Protein AF-A0A7S1FDW5-F1 (afdb_monomer_lite)

Secondary structure (DSSP, 8-state):
---TTTTHHHHHHH-B-TTSPBPSS-SSSHHHHHHHHHHS-HHHHHHHHHHTTSEEE-TTS-EEE-HHHHHHHHHHHHHHHHTTSGGG--B--GGG-SBTTBPTT-B--SHHHHHHHHHHH-GGGSHHHHTS-HHHHHHHHIIIIIS---HHHHHHT-S--HHHHHHHHHHHHHT-

Organism: Noctiluca scintillans (NCBI:txid2966)

pLDDT: mean 75.15, std 15.3, range [37.47, 97.44]

Structure (mmCIF, N/CA/C/O backbone):
data_AF-A0A7S1FDW5-F1
#
_entry.id   AF-A0A7S1FDW5-F1
#
loop_
_atom_site.group_PDB
_atom_site.id
_atom_site.type_symbol
_atom_site.label_atom_id
_atom_site.label_alt_id
_atom_site.label_comp_id
_atom_site.label_asym_id
_atom_site.label_entity_id
_atom_site.label_seq_id
_atom_site.pdbx_PDB_ins_code
_atom_site.Cartn_x
_atom_site.Cartn_y
_atom_site.Cartn_z
_atom_site.occupancy
_atom_site.B_iso_or_equiv
_atom_site.auth_seq_id
_atom_site.auth_comp_id
_atom_site.auth_asym_id
_atom_site.auth_atom_id
_atom_site.pdbx_PDB_model_num
ATOM 1 N N . MET A 1 1 ? -3.399 0.550 14.552 1.00 47.31 1 MET A N 1
ATOM 2 C CA . MET A 1 1 ? -3.935 1.620 13.680 1.00 47.31 1 MET A CA 1
ATOM 3 C C . MET A 1 1 ? -5.454 1.537 13.484 1.00 47.31 1 MET A C 1
ATOM 5 O O . MET A 1 1 ? -6.052 2.578 13.289 1.00 47.31 1 MET A O 1
ATOM 9 N N . LEU A 1 2 ? -6.101 0.363 13.584 1.00 53.22 2 LEU A N 1
ATOM 10 C CA . LEU A 1 2 ? -7.545 0.219 13.295 1.00 53.22 2 LEU A CA 1
ATOM 11 C C . LEU A 1 2 ? -8.476 0.236 14.529 1.00 53.22 2 LEU A C 1
ATOM 13 O O . LEU A 1 2 ? -9.647 -0.083 14.402 1.00 53.22 2 LEU A O 1
ATOM 17 N N . ARG A 1 3 ? -7.972 0.637 15.704 1.00 58.25 3 ARG A N 1
ATOM 18 C CA . ARG A 1 3 ? -8.767 0.919 16.919 1.00 58.25 3 ARG A CA 1
ATOM 19 C C . ARG A 1 3 ? -9.113 2.412 17.005 1.00 58.25 3 ARG A C 1
ATOM 21 O O . ARG A 1 3 ? -8.639 3.102 17.898 1.00 58.25 3 ARG A O 1
ATOM 28 N N . LEU A 1 4 ? -9.792 2.972 16.006 1.00 54.16 4 LEU A N 1
ATOM 29 C CA . LEU A 1 4 ? -9.983 4.434 15.914 1.00 54.16 4 LEU A CA 1
ATOM 30 C C . LEU A 1 4 ? -11.028 4.996 16.898 1.00 54.16 4 LEU A C 1
ATOM 32 O O . LEU A 1 4 ? -11.086 6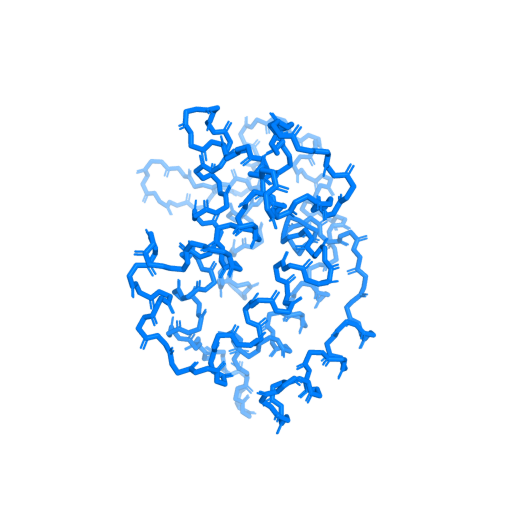.208 17.094 1.00 54.16 4 LEU A O 1
ATOM 36 N N . ASP A 1 5 ? -11.806 4.113 17.511 1.00 54.53 5 ASP A N 1
ATOM 37 C CA . ASP A 1 5 ? -12.938 4.334 18.410 1.00 54.53 5 ASP A CA 1
ATOM 38 C C . ASP A 1 5 ? -12.580 4.313 19.909 1.00 54.53 5 ASP A C 1
ATOM 40 O O . ASP A 1 5 ? -13.296 4.909 20.708 1.00 54.53 5 ASP A O 1
ATOM 44 N N . LEU A 1 6 ? -11.463 3.682 20.293 1.00 56.59 6 LEU A N 1
ATOM 45 C CA . LEU A 1 6 ? -10.990 3.614 21.686 1.00 56.59 6 LEU A CA 1
ATOM 46 C C . LEU A 1 6 ? -9.901 4.660 21.970 1.00 56.59 6 LEU A C 1
ATOM 48 O O . LEU A 1 6 ? -10.137 5.708 22.562 1.00 56.59 6 LEU A O 1
ATOM 52 N N . ASP A 1 7 ? -8.684 4.355 21.534 1.00 64.25 7 ASP A N 1
ATOM 53 C CA . ASP A 1 7 ? -7.446 5.052 21.868 1.00 64.25 7 ASP A CA 1
ATOM 54 C C . ASP A 1 7 ? -6.516 5.186 20.655 1.00 64.25 7 ASP A C 1
ATOM 56 O O . ASP A 1 7 ? -5.423 5.730 20.765 1.00 64.25 7 ASP A O 1
ATOM 60 N N . GLY A 1 8 ? -6.921 4.718 19.471 1.00 71.25 8 GLY A N 1
ATOM 61 C CA . GLY A 1 8 ? -6.033 4.594 18.317 1.00 71.25 8 GLY A CA 1
ATOM 62 C C . GLY A 1 8 ? -5.486 5.917 17.803 1.00 71.25 8 GLY A C 1
ATOM 63 O O . GLY A 1 8 ? -4.356 5.931 17.323 1.00 71.25 8 GLY A O 1
ATOM 64 N N . LYS A 1 9 ? -6.233 7.022 17.936 1.00 78.50 9 LYS A N 1
ATOM 65 C CA . LYS A 1 9 ? -5.742 8.376 17.610 1.00 78.50 9 LYS A CA 1
ATOM 66 C C . LYS A 1 9 ? -4.594 8.763 18.547 1.00 78.50 9 LYS A C 1
ATOM 68 O O . LYS A 1 9 ? -3.528 9.175 18.091 1.00 78.50 9 LYS A O 1
ATOM 73 N N . THR A 1 10 ? -4.792 8.528 19.841 1.00 81.38 10 THR A N 1
ATOM 74 C CA . THR A 1 10 ? -3.839 8.790 20.922 1.00 81.38 10 THR A CA 1
ATOM 75 C C . THR A 1 10 ? -2.616 7.881 20.825 1.00 81.38 10 THR A C 1
ATOM 77 O O . THR A 1 10 ? -1.494 8.367 20.819 1.00 81.38 10 THR A O 1
ATOM 80 N N . VAL A 1 11 ? -2.803 6.574 20.633 1.00 81.44 11 VAL A N 1
ATOM 81 C CA . VAL A 1 11 ? -1.726 5.599 20.401 1.00 81.44 11 VAL A CA 1
ATOM 82 C C . VAL A 1 11 ? -0.913 5.971 19.170 1.00 81.44 11 VAL A C 1
ATOM 84 O O . VAL A 1 11 ? 0.312 5.908 19.194 1.00 81.44 11 VAL A O 1
ATOM 87 N N . PHE A 1 12 ? -1.573 6.369 18.083 1.00 78.19 12 PHE A N 1
ATOM 88 C CA . PHE A 1 12 ? -0.884 6.732 16.851 1.00 78.19 12 PHE A CA 1
ATOM 89 C C . PHE A 1 12 ? -0.099 8.040 16.993 1.00 78.19 12 PHE A C 1
ATOM 91 O O . PHE A 1 12 ? 1.007 8.153 16.468 1.00 78.19 12 PHE A O 1
ATOM 98 N N . ALA A 1 13 ? -0.640 9.018 17.720 1.00 82.81 13 ALA A N 1
ATOM 99 C CA . ALA A 1 13 ? 0.028 10.295 17.924 1.00 82.81 13 ALA A CA 1
ATOM 100 C C . ALA A 1 13 ? 1.124 10.236 18.999 1.00 82.81 13 ALA A C 1
ATOM 102 O O . ALA A 1 13 ? 2.192 10.816 18.809 1.00 82.81 13 ALA A O 1
ATOM 103 N N . PHE A 1 14 ? 0.874 9.571 20.128 1.00 84.81 14 PHE A N 1
ATOM 104 C CA . PHE A 1 14 ? 1.682 9.663 21.350 1.00 84.81 14 PHE A CA 1
ATOM 105 C C . PHE A 1 14 ? 2.449 8.378 21.667 1.00 84.81 14 PHE A C 1
ATOM 107 O O . PHE A 1 14 ? 3.512 8.458 22.281 1.00 84.81 14 PHE A O 1
ATOM 114 N N . GLY A 1 15 ? 1.993 7.232 21.159 1.00 82.81 15 GLY A N 1
ATOM 115 C CA . GLY A 1 15 ? 2.608 5.923 21.366 1.00 82.81 15 GLY A CA 1
ATOM 116 C C . GLY A 1 15 ? 2.046 5.168 22.571 1.00 82.81 15 GLY A C 1
ATOM 117 O O . GLY A 1 15 ? 1.023 5.538 23.152 1.00 82.81 15 GLY A O 1
ATOM 118 N N . VAL A 1 16 ? 2.743 4.095 22.937 1.00 84.31 16 VAL A N 1
ATOM 119 C CA . VAL A 1 16 ? 2.491 3.288 24.137 1.00 84.31 16 VAL A CA 1
ATOM 120 C C . VAL A 1 16 ? 3.780 3.150 24.940 1.00 84.31 16 VAL A C 1
ATOM 122 O O . VAL A 1 16 ? 4.867 3.250 24.369 1.00 84.31 16 VAL A O 1
ATOM 125 N N . ASN A 1 17 ? 3.662 2.926 26.245 1.00 84.88 17 ASN A N 1
ATOM 126 C CA . ASN A 1 17 ? 4.794 2.613 27.112 1.00 84.88 17 ASN A CA 1
ATOM 127 C C . ASN A 1 17 ? 5.224 1.137 26.977 1.00 84.88 17 ASN A C 1
ATOM 129 O O . ASN A 1 17 ? 4.613 0.354 26.244 1.00 84.88 17 ASN A O 1
ATOM 133 N N . ASP A 1 18 ? 6.247 0.744 27.736 1.00 86.00 18 ASP A N 1
ATOM 134 C CA . ASP A 1 18 ? 6.816 -0.612 27.713 1.00 86.00 18 ASP A CA 1
ATOM 135 C C . ASP A 1 18 ? 5.829 -1.705 28.159 1.00 86.00 18 ASP A C 1
ATOM 137 O O . ASP A 1 18 ? 6.022 -2.883 27.862 1.00 86.00 18 ASP A O 1
ATOM 141 N N . THR A 1 19 ? 4.748 -1.330 28.851 1.00 85.38 19 THR A N 1
ATOM 142 C CA . THR A 1 19 ? 3.675 -2.243 29.271 1.00 85.38 19 THR A CA 1
ATOM 143 C C . THR A 1 19 ? 2.494 -2.260 28.294 1.00 85.38 19 THR A C 1
ATOM 145 O O . THR A 1 19 ? 1.498 -2.939 28.541 1.00 85.38 19 THR A O 1
ATOM 148 N N . GLY A 1 20 ? 2.596 -1.543 27.168 1.00 76.88 20 GLY A N 1
ATOM 149 C CA . GLY A 1 20 ? 1.562 -1.450 26.137 1.00 76.88 20 GLY A CA 1
ATOM 150 C C . GLY A 1 20 ? 0.408 -0.502 26.477 1.00 76.88 20 GLY A C 1
ATOM 151 O O . GLY A 1 20 ? -0.590 -0.486 25.758 1.00 76.88 20 GLY A O 1
ATOM 152 N N . GLN A 1 21 ? 0.521 0.286 27.549 1.00 82.00 21 GLN A N 1
ATOM 153 C CA . GLN A 1 21 ? -0.467 1.300 27.916 1.00 82.00 21 GLN A CA 1
ATOM 154 C C . GLN A 1 21 ? -0.252 2.583 27.119 1.00 82.00 21 GLN A C 1
ATOM 156 O O . GLN A 1 21 ? 0.875 2.986 26.831 1.00 82.00 21 GLN A O 1
ATOM 161 N N . VAL A 1 22 ? -1.351 3.247 26.781 1.00 83.19 22 VAL A N 1
ATOM 162 C CA . VAL A 1 22 ? -1.339 4.447 25.944 1.00 83.19 22 VAL A CA 1
ATOM 163 C C . VAL A 1 22 ? -0.770 5.634 26.701 1.00 83.19 22 VAL A C 1
ATOM 165 O O . VAL A 1 22 ? -1.156 5.906 27.836 1.00 83.19 22 VAL A O 1
ATOM 168 N N . PHE A 1 23 ? 0.110 6.387 26.046 1.00 83.75 23 PHE A N 1
ATOM 169 C CA . PHE A 1 23 ? 0.502 7.690 26.559 1.00 83.75 23 PHE A CA 1
ATOM 170 C C . PHE A 1 23 ? -0.622 8.699 26.330 1.00 83.75 23 PHE A C 1
ATOM 172 O O . PHE A 1 23 ? -1.039 8.906 25.196 1.00 83.75 23 PHE A O 1
ATOM 179 N N . HIS A 1 24 ? -1.084 9.366 27.386 1.00 88.38 24 HIS A N 1
ATOM 180 C CA . HIS A 1 24 ? -2.061 10.455 27.260 1.00 88.38 24 HIS A CA 1
ATOM 181 C C . HIS A 1 24 ? -1.430 11.773 26.790 1.00 88.38 24 HIS A C 1
ATOM 183 O O . HIS A 1 24 ? -2.141 12.651 26.307 1.00 88.38 24 HIS A O 1
ATOM 189 N N . GLU A 1 25 ? -0.101 11.879 26.873 1.00 89.38 25 GLU A N 1
ATOM 190 C CA . GLU A 1 25 ? 0.678 13.019 26.398 1.00 89.38 25 GLU A CA 1
ATOM 191 C C . GLU A 1 25 ? 1.937 12.560 25.637 1.00 89.38 25 GLU A C 1
ATOM 193 O O . GLU A 1 25 ? 2.522 11.519 25.961 1.00 89.38 25 GLU A O 1
ATOM 198 N N . PRO A 1 26 ? 2.393 13.317 24.623 1.00 87.94 26 PRO A N 1
ATOM 199 C CA . PRO A 1 26 ? 3.541 12.920 23.819 1.00 87.94 26 PRO A CA 1
ATOM 200 C C . PRO A 1 26 ? 4.844 12.964 24.619 1.00 87.94 26 PRO A C 1
ATOM 202 O O . PRO A 1 26 ? 5.236 14.025 25.063 1.00 87.94 26 PRO A O 1
ATOM 205 N N . GLN A 1 27 ? 5.599 11.868 24.694 1.00 88.44 27 GLN A N 1
ATOM 206 C CA . GLN A 1 27 ? 6.881 11.856 25.428 1.00 88.44 27 GLN A CA 1
ATOM 207 C C . GLN A 1 27 ? 7.978 12.726 24.779 1.00 88.44 27 GLN A C 1
ATOM 209 O O . GLN A 1 27 ? 8.859 13.257 25.448 1.00 88.44 27 GLN A O 1
ATOM 214 N N . GLU A 1 28 ? 7.904 12.920 23.461 1.00 83.56 28 GLU A N 1
ATOM 215 C CA . GLU A 1 28 ? 8.883 13.666 22.666 1.00 83.56 28 GLU A CA 1
ATOM 216 C C . GLU A 1 28 ? 8.180 14.512 21.608 1.00 83.56 28 GLU A C 1
ATOM 218 O O . GLU A 1 28 ? 7.079 14.182 21.172 1.00 83.56 28 GLU A O 1
ATOM 223 N N . HIS A 1 29 ? 8.824 15.585 21.138 1.00 85.19 29 HIS A N 1
ATOM 224 C CA . HIS A 1 29 ? 8.270 16.465 20.099 1.00 85.19 29 HIS A CA 1
ATOM 225 C C . HIS A 1 29 ? 6.843 16.967 20.407 1.00 85.19 29 HIS A C 1
ATOM 227 O O . HIS A 1 29 ? 6.016 17.080 19.497 1.00 85.19 29 HIS A O 1
ATOM 233 N N . HIS A 1 30 ? 6.575 17.296 21.677 1.00 88.75 30 HIS A N 1
ATOM 234 C CA . HIS A 1 30 ? 5.257 17.650 22.220 1.00 88.75 30 HIS A CA 1
ATOM 235 C C . HIS A 1 30 ? 4.416 18.527 21.283 1.00 88.75 30 HIS A C 1
ATOM 237 O O . HIS A 1 30 ? 3.324 18.140 20.872 1.00 88.75 30 HIS A O 1
ATOM 243 N N . LYS A 1 31 ? 4.956 19.681 20.863 1.00 88.88 31 LYS A N 1
ATOM 244 C CA . LYS A 1 31 ? 4.248 20.634 19.992 1.00 88.88 31 LYS A CA 1
ATOM 245 C C . LYS A 1 31 ? 3.831 20.014 18.655 1.00 88.88 31 LYS A C 1
ATOM 247 O O . LYS A 1 31 ? 2.712 20.238 18.207 1.00 88.88 31 LYS A O 1
ATOM 252 N N . LYS A 1 32 ? 4.706 19.225 18.021 1.00 85.44 32 LYS A N 1
ATOM 253 C CA . LYS A 1 32 ? 4.431 18.595 16.720 1.00 85.44 32 LYS A CA 1
ATOM 254 C C . LYS A 1 32 ? 3.383 17.492 16.852 1.00 85.44 32 LYS A C 1
ATOM 256 O O . LYS A 1 32 ? 2.450 17.461 16.057 1.00 85.44 32 LYS A O 1
ATOM 261 N N . LYS A 1 33 ? 3.527 16.611 17.847 1.00 86.94 33 LYS A N 1
ATOM 262 C CA . LYS A 1 33 ? 2.602 15.489 18.067 1.00 86.94 33 LYS A CA 1
ATOM 263 C C . LYS A 1 33 ? 1.220 15.959 18.516 1.00 86.94 33 LYS A C 1
ATOM 265 O O . LYS A 1 33 ? 0.238 15.468 17.977 1.00 86.94 33 LYS A O 1
ATOM 270 N N . ASN A 1 34 ? 1.133 16.961 19.393 1.00 88.06 34 ASN A N 1
ATOM 271 C CA . ASN A 1 34 ? -0.150 17.570 19.764 1.00 88.06 34 ASN A CA 1
ATOM 272 C C . ASN A 1 34 ? -0.804 18.275 18.575 1.00 88.06 34 ASN A C 1
ATOM 274 O O . ASN A 1 34 ? -1.989 18.084 18.329 1.00 88.06 34 ASN A O 1
ATOM 278 N N . ASN A 1 35 ? -0.033 19.033 17.788 1.00 85.75 35 ASN A N 1
ATOM 279 C CA . ASN A 1 35 ? -0.557 19.667 16.580 1.00 85.75 35 ASN A CA 1
ATOM 280 C C . ASN A 1 35 ? -1.102 18.634 15.586 1.00 85.75 35 ASN A C 1
ATOM 282 O O . ASN A 1 35 ? -2.172 18.837 15.026 1.00 85.75 35 ASN A O 1
ATOM 286 N N . PHE A 1 36 ? -0.386 17.525 15.387 1.00 82.75 36 PHE A N 1
ATOM 287 C CA . PHE A 1 36 ? -0.854 16.425 14.551 1.00 82.75 36 PHE A CA 1
ATOM 288 C C . PHE A 1 36 ? -2.121 15.779 15.128 1.00 82.75 36 PHE A C 1
ATOM 290 O O . PHE A 1 36 ? -3.113 15.668 14.422 1.00 82.75 36 PHE A O 1
ATOM 297 N N . HIS A 1 37 ? -2.127 15.423 16.415 1.00 85.88 37 HIS A N 1
ATOM 298 C CA . HIS A 1 37 ? -3.284 14.815 17.072 1.00 85.88 37 HIS A CA 1
ATOM 299 C C . HIS A 1 37 ? -4.550 15.672 16.951 1.00 85.88 37 HIS A C 1
ATOM 301 O O . HIS A 1 37 ? -5.618 15.149 16.647 1.00 85.88 37 HIS A O 1
ATOM 307 N N . THR A 1 38 ? -4.434 16.982 17.164 1.00 86.75 38 THR A N 1
ATOM 308 C CA . THR A 1 38 ? -5.586 17.890 17.188 1.00 86.75 38 THR A CA 1
ATOM 309 C C . THR A 1 38 ? -6.057 18.296 15.794 1.00 86.75 38 THR A C 1
ATOM 311 O O . THR A 1 38 ? -7.259 18.396 15.573 1.00 86.75 38 THR A O 1
ATOM 314 N N . ASN A 1 39 ? -5.137 18.534 14.855 1.00 84.06 39 ASN A N 1
ATOM 315 C CA . ASN A 1 39 ? -5.481 19.112 13.550 1.00 84.06 39 ASN A CA 1
ATOM 316 C C . ASN A 1 39 ? -5.606 18.081 12.422 1.00 84.06 39 ASN A C 1
ATOM 318 O O . ASN A 1 39 ? -5.986 18.442 11.309 1.00 84.06 39 ASN A O 1
ATOM 322 N N . MET A 1 40 ? -5.288 16.809 12.675 1.00 80.50 40 MET A N 1
ATOM 323 C CA . MET A 1 40 ? -5.517 15.738 11.709 1.00 80.50 40 MET A CA 1
ATOM 324 C C . MET A 1 40 ? -7.019 15.532 11.484 1.00 80.50 40 MET A C 1
ATOM 326 O O . MET A 1 40 ? -7.813 15.461 12.422 1.00 80.50 40 MET A O 1
ATOM 330 N N . THR A 1 41 ? -7.414 15.374 10.224 1.00 81.25 41 THR A N 1
ATOM 331 C CA . THR A 1 41 ? -8.795 15.095 9.815 1.00 81.25 41 THR A CA 1
ATOM 332 C C . THR A 1 41 ? -9.128 13.616 10.011 1.00 81.25 41 THR A C 1
ATOM 334 O O . THR A 1 41 ? -9.300 12.848 9.066 1.00 81.25 41 THR A O 1
ATOM 337 N N . TRP A 1 42 ? -9.206 13.185 11.268 1.00 80.25 42 TRP A N 1
ATOM 338 C CA . TRP A 1 42 ? -9.410 11.777 11.620 1.00 80.25 42 TRP A CA 1
ATOM 339 C C . T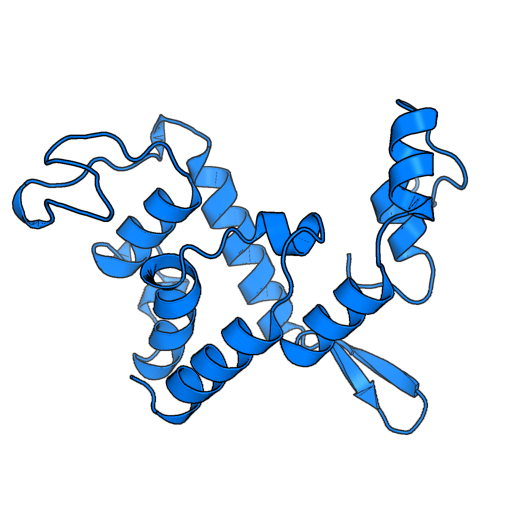RP A 1 42 ? -10.650 11.149 10.985 1.00 80.25 42 TRP A C 1
ATOM 341 O O . TRP A 1 42 ? -10.598 9.990 10.587 1.00 80.25 42 TRP A O 1
ATOM 351 N N . ASP A 1 43 ? -11.738 11.902 10.852 1.00 81.50 43 ASP A N 1
ATOM 352 C CA . ASP A 1 43 ? -12.984 11.393 10.271 1.00 81.50 43 ASP A CA 1
ATOM 353 C C . ASP A 1 43 ? -12.821 11.075 8.782 1.00 81.50 43 ASP A C 1
ATOM 355 O O . ASP A 1 43 ? -13.384 10.107 8.277 1.00 81.50 43 ASP A O 1
ATOM 359 N N . VAL A 1 44 ? -11.970 11.837 8.090 1.00 76.00 44 VAL A N 1
ATOM 360 C CA . VAL A 1 44 ? -11.598 11.575 6.698 1.00 76.00 44 VAL A CA 1
ATOM 361 C C . VAL A 1 44 ? -10.791 10.278 6.607 1.00 76.00 44 VAL A C 1
ATOM 363 O O . VAL A 1 44 ? -11.061 9.448 5.745 1.00 76.00 44 VAL A O 1
ATOM 366 N N . LEU A 1 45 ? -9.851 10.052 7.529 1.00 71.56 45 LEU A N 1
ATOM 367 C CA . LEU A 1 45 ? -9.105 8.794 7.601 1.00 71.56 45 LEU A CA 1
ATOM 368 C C . LEU A 1 45 ? -10.030 7.592 7.875 1.00 71.56 45 LEU A C 1
ATOM 370 O O . LEU A 1 45 ? -9.878 6.550 7.237 1.00 71.56 45 LEU A O 1
ATOM 374 N N . VAL A 1 46 ? -10.993 7.731 8.795 1.00 76.50 46 VAL A N 1
ATOM 375 C CA . VAL A 1 46 ? -12.003 6.697 9.092 1.00 76.50 46 VAL A CA 1
ATOM 376 C C . VAL A 1 46 ? -12.839 6.388 7.848 1.00 76.50 46 VAL A C 1
ATOM 378 O O . VAL A 1 46 ? -12.937 5.222 7.463 1.00 76.50 46 VAL A O 1
ATOM 381 N N . ASP A 1 47 ? -13.368 7.417 7.180 1.00 75.25 47 ASP A N 1
ATOM 382 C CA . ASP A 1 47 ? -14.131 7.279 5.932 1.00 75.25 47 ASP A CA 1
ATOM 383 C C . ASP A 1 47 ? -13.314 6.537 4.865 1.00 75.25 47 ASP A C 1
ATOM 385 O O . ASP A 1 47 ? -13.833 5.660 4.176 1.00 75.25 47 ASP A O 1
ATOM 389 N N . TRP A 1 48 ? -12.011 6.802 4.755 1.00 72.31 48 TRP A N 1
ATOM 390 C CA . TRP A 1 48 ? -11.158 6.109 3.787 1.00 72.31 48 TRP A CA 1
ATOM 391 C C . TRP A 1 48 ? -10.992 4.627 4.095 1.00 72.31 48 TRP A C 1
ATOM 393 O O . TRP A 1 48 ? -11.081 3.801 3.187 1.00 72.31 48 TRP A O 1
ATOM 403 N N . ILE A 1 49 ? -10.773 4.283 5.362 1.00 72.56 49 ILE A N 1
ATOM 404 C CA . ILE A 1 49 ? -10.645 2.893 5.811 1.00 72.56 49 ILE A CA 1
ATOM 405 C C . ILE A 1 49 ? -11.959 2.136 5.577 1.00 72.56 49 ILE A C 1
ATOM 407 O O . ILE A 1 49 ? -11.932 0.992 5.116 1.00 72.56 49 ILE A O 1
ATOM 411 N N . GLN A 1 50 ? -13.101 2.784 5.821 1.00 76.69 50 GLN A N 1
ATOM 412 C CA . GLN A 1 50 ? -14.423 2.216 5.557 1.00 76.69 50 GLN A CA 1
ATOM 413 C C . GLN A 1 50 ? -14.681 2.026 4.059 1.00 76.69 50 GLN A C 1
ATOM 415 O O . GLN A 1 50 ? -15.086 0.949 3.626 1.00 76.69 50 GLN A O 1
ATOM 420 N N . ARG A 1 51 ? -14.382 3.029 3.227 1.00 70.44 51 ARG A N 1
ATOM 421 C CA . ARG A 1 51 ? -14.542 2.929 1.765 1.00 70.44 51 ARG A CA 1
ATOM 422 C C . ARG A 1 51 ? -13.613 1.907 1.123 1.00 70.44 51 ARG A C 1
ATOM 424 O O . ARG A 1 51 ? -13.971 1.323 0.102 1.00 70.44 51 ARG A O 1
ATOM 431 N N . ALA A 1 52 ? -12.431 1.703 1.698 1.00 66.31 52 ALA A N 1
ATOM 432 C CA . ALA A 1 52 ? -11.506 0.650 1.297 1.00 66.31 52 ALA A CA 1
ATOM 433 C C . ALA A 1 52 ? -11.962 -0.752 1.751 1.00 66.31 52 ALA A C 1
ATOM 435 O O . ALA A 1 52 ? -11.281 -1.735 1.455 1.00 66.31 52 ALA A O 1
ATOM 436 N N . ASP A 1 53 ? -13.106 -0.849 2.440 1.00 76.12 53 ASP A N 1
ATOM 437 C CA . ASP A 1 53 ? -13.666 -2.084 2.985 1.00 76.12 53 ASP A CA 1
ATOM 438 C C . ASP A 1 53 ? -12.686 -2.786 3.938 1.00 76.12 53 ASP A C 1
ATOM 440 O O . ASP A 1 53 ? -12.589 -4.008 3.967 1.00 76.12 53 ASP A O 1
ATOM 444 N N . LEU A 1 54 ? -11.892 -2.011 4.684 1.00 70.75 54 LEU A N 1
ATOM 445 C CA . LEU A 1 54 ? -10.965 -2.538 5.692 1.00 70.75 54 LEU A CA 1
ATOM 446 C C . LEU A 1 54 ? -11.646 -2.679 7.055 1.00 70.75 54 LEU A C 1
ATOM 448 O O . LEU A 1 54 ? -11.298 -3.559 7.842 1.00 70.75 54 LEU A O 1
ATOM 452 N N . VAL A 1 55 ? -12.624 -1.813 7.318 1.00 79.31 55 VAL A N 1
ATOM 453 C CA . VAL A 1 55 ? -13.507 -1.842 8.484 1.00 79.31 55 VAL A CA 1
ATOM 454 C C . VAL A 1 55 ? -14.926 -1.588 7.991 1.00 79.31 55 VAL A C 1
ATOM 456 O O . VAL A 1 55 ? -15.145 -0.693 7.179 1.00 79.31 55 VAL A O 1
ATOM 459 N N . ARG A 1 56 ? -15.889 -2.365 8.479 1.00 83.00 56 ARG A N 1
ATOM 460 C CA . ARG A 1 56 ? -17.321 -2.124 8.281 1.00 83.00 56 ARG A CA 1
ATOM 461 C C . ARG A 1 56 ? -17.930 -1.671 9.587 1.00 83.00 56 ARG A C 1
ATOM 463 O O . ARG A 1 56 ? -17.470 -2.088 10.639 1.00 83.00 56 ARG A O 1
ATOM 470 N N . THR A 1 57 ? -18.960 -0.850 9.509 1.00 82.88 57 THR A N 1
ATOM 471 C CA . THR A 1 57 ? -19.767 -0.503 10.673 1.00 82.88 57 THR A CA 1
ATOM 472 C C . THR A 1 57 ? -21.133 -1.135 10.473 1.00 82.88 57 THR A C 1
ATOM 474 O O . THR A 1 57 ? -21.788 -0.866 9.465 1.00 82.88 57 THR A O 1
ATOM 477 N N . ASP A 1 58 ? -21.509 -2.021 11.388 1.00 82.06 58 ASP A N 1
ATOM 478 C CA . ASP A 1 58 ? -22.805 -2.688 11.385 1.00 82.06 58 ASP A CA 1
ATOM 479 C C . ASP A 1 58 ? -23.914 -1.722 11.837 1.00 82.06 58 ASP A C 1
ATOM 481 O O . ASP A 1 58 ? -23.664 -0.599 12.282 1.00 82.06 58 ASP A O 1
ATOM 485 N N . ALA A 1 59 ? -25.173 -2.138 11.674 1.00 82.69 59 ALA A N 1
ATOM 486 C CA . ALA A 1 59 ? -26.342 -1.295 11.947 1.00 82.69 59 ALA A CA 1
ATOM 487 C C . ALA A 1 59 ? -26.473 -0.877 13.425 1.00 82.69 59 ALA A C 1
ATOM 489 O O . ALA A 1 59 ? -27.135 0.112 13.730 1.00 82.69 59 ALA A O 1
ATOM 490 N N . ASP A 1 60 ? -25.843 -1.623 14.329 1.00 86.31 60 ASP A N 1
ATOM 491 C CA . ASP A 1 60 ? -25.752 -1.354 15.764 1.00 86.31 60 ASP A CA 1
ATOM 492 C C . ASP A 1 60 ? -24.591 -0.405 16.132 1.00 86.31 60 ASP A C 1
ATOM 494 O O . ASP A 1 60 ? -24.417 -0.068 17.301 1.00 86.31 60 ASP A O 1
ATOM 498 N N . GLY A 1 61 ? -23.806 0.045 15.146 1.00 79.38 61 GLY A N 1
ATOM 499 C CA . GLY A 1 61 ? -22.627 0.887 15.345 1.00 79.38 61 GLY A CA 1
ATOM 500 C C . GLY A 1 61 ? -21.344 0.104 15.635 1.00 79.38 61 GLY A C 1
ATOM 501 O O . GLY A 1 61 ? -20.288 0.720 15.799 1.00 79.38 61 GLY A O 1
ATOM 502 N N . THR A 1 62 ? -21.394 -1.230 15.664 1.00 80.69 62 THR A N 1
ATOM 503 C CA . THR A 1 62 ? -20.216 -2.064 15.913 1.00 80.69 62 THR A CA 1
ATOM 504 C C . THR A 1 62 ? -19.282 -2.042 14.706 1.00 80.69 62 THR A C 1
ATOM 506 O O . THR A 1 62 ? -19.702 -2.242 13.568 1.00 80.69 62 THR A O 1
ATOM 509 N N . SER A 1 63 ? -17.987 -1.810 14.938 1.00 80.56 63 SER A N 1
ATOM 510 C CA . SER A 1 63 ? -16.982 -1.850 13.871 1.00 80.56 63 SER A CA 1
ATOM 511 C C . SER A 1 63 ? -16.384 -3.251 13.711 1.00 80.56 63 SER A C 1
ATOM 513 O O . SER A 1 63 ? -15.755 -3.781 14.625 1.00 80.56 63 SER A O 1
ATOM 515 N N . VAL A 1 64 ? -16.531 -3.837 12.522 1.00 82.69 64 VAL A N 1
ATOM 516 C CA . VAL A 1 64 ? -16.016 -5.160 12.150 1.00 82.69 64 VAL A CA 1
ATOM 517 C C . VAL A 1 64 ? -14.819 -5.022 11.216 1.00 82.69 64 VAL A C 1
ATOM 519 O O . VAL A 1 64 ? -14.910 -4.479 10.112 1.00 82.69 64 VAL A O 1
ATOM 522 N N . LEU A 1 65 ? -13.680 -5.561 11.646 1.00 79.31 65 LEU A N 1
ATOM 523 C CA . LEU A 1 65 ? -12.441 -5.576 10.876 1.00 79.31 65 LEU A CA 1
ATOM 524 C C . LEU A 1 65 ? -12.494 -6.621 9.754 1.00 79.31 65 LEU A C 1
ATOM 526 O O . LEU A 1 65 ? -12.727 -7.802 10.006 1.00 79.31 65 LEU A O 1
ATOM 530 N N . GLN A 1 66 ? -12.160 -6.223 8.529 1.00 74.38 66 GLN A N 1
ATOM 531 C CA . GLN A 1 66 ? -11.951 -7.159 7.424 1.00 74.38 66 GLN A CA 1
ATOM 532 C C . GLN A 1 66 ? -10.507 -7.679 7.459 1.00 74.38 66 GLN A C 1
ATOM 534 O O . GLN A 1 66 ? -9.629 -7.192 6.743 1.00 74.38 66 GLN A O 1
ATOM 539 N N . GLN A 1 67 ? -10.254 -8.652 8.341 1.00 70.69 67 GLN A N 1
ATOM 540 C CA . GLN A 1 67 ? -8.909 -9.112 8.712 1.00 70.69 67 GLN A CA 1
ATOM 541 C C . GLN A 1 67 ? -8.015 -9.445 7.508 1.00 70.69 67 GLN A C 1
ATOM 543 O O . GLN A 1 67 ? -6.884 -8.970 7.445 1.00 70.69 67 GLN A O 1
ATOM 548 N N . GLU A 1 68 ? -8.512 -10.199 6.527 1.00 66.81 68 GLU A N 1
ATOM 549 C CA . GLU A 1 68 ? -7.725 -10.590 5.348 1.00 66.81 68 GLU A CA 1
ATOM 550 C C . GLU A 1 68 ? -7.276 -9.384 4.511 1.00 66.81 68 GLU A C 1
ATOM 552 O O . GLU A 1 68 ? -6.118 -9.296 4.097 1.00 66.81 68 GLU A O 1
ATOM 557 N N . ARG A 1 69 ? -8.170 -8.409 4.309 1.00 67.12 69 ARG A N 1
ATOM 558 C CA . ARG A 1 69 ? -7.881 -7.188 3.541 1.00 67.12 69 ARG A CA 1
ATOM 559 C C . ARG A 1 69 ? -6.870 -6.305 4.262 1.00 67.12 69 ARG A C 1
ATOM 561 O O . ARG A 1 69 ? -5.969 -5.748 3.639 1.00 67.12 69 ARG A O 1
ATOM 568 N N . VAL A 1 70 ? -6.995 -6.214 5.583 1.00 66.12 70 VAL A N 1
ATOM 569 C CA . VAL A 1 70 ? -6.063 -5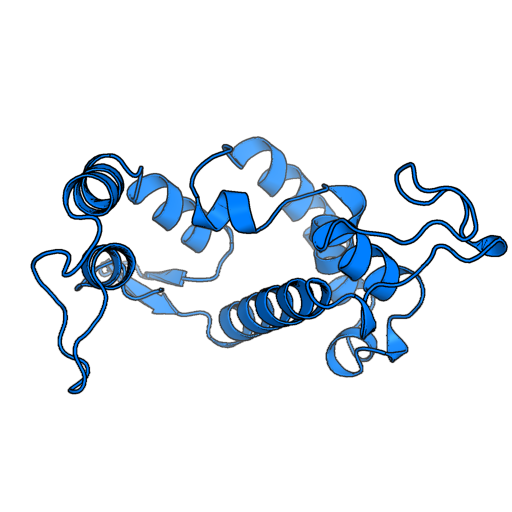.479 6.441 1.00 66.12 70 VAL A CA 1
ATOM 570 C C . VAL A 1 70 ? -4.678 -6.114 6.409 1.00 66.12 70 VAL A C 1
ATOM 572 O O . VAL A 1 70 ? -3.691 -5.408 6.219 1.00 66.12 70 VAL A O 1
ATOM 575 N N . VAL A 1 71 ? -4.592 -7.439 6.536 1.00 67.31 71 VAL A N 1
ATOM 576 C CA . VAL A 1 71 ? -3.322 -8.168 6.432 1.00 67.31 71 VAL A CA 1
ATOM 577 C C . VAL A 1 71 ? -2.684 -7.939 5.062 1.00 67.31 71 VAL A C 1
ATOM 579 O O . VAL A 1 71 ? -1.501 -7.608 4.994 1.00 67.31 71 VAL A O 1
ATOM 582 N N . ALA A 1 72 ? -3.459 -8.015 3.978 1.00 68.25 72 ALA A N 1
ATOM 583 C CA . ALA A 1 72 ? -2.961 -7.733 2.633 1.00 68.25 72 ALA A CA 1
ATOM 584 C C . ALA A 1 72 ? -2.405 -6.301 2.502 1.00 68.25 72 ALA A C 1
ATOM 586 O O . ALA A 1 72 ? -1.304 -6.111 1.982 1.00 68.25 72 ALA A O 1
ATOM 587 N N . MET A 1 73 ? -3.112 -5.294 3.028 1.00 70.00 73 MET A N 1
ATOM 588 C CA . MET A 1 73 ? -2.639 -3.905 3.042 1.00 70.00 73 MET A CA 1
ATOM 589 C C . MET A 1 73 ? -1.336 -3.754 3.843 1.00 70.00 73 MET A C 1
ATOM 591 O O . MET A 1 73 ? -0.402 -3.098 3.382 1.00 70.00 73 MET A O 1
ATOM 595 N N . LEU A 1 74 ? -1.246 -4.378 5.021 1.00 66.00 74 LEU A N 1
ATOM 596 C CA . LEU A 1 74 ? -0.051 -4.332 5.868 1.00 66.00 74 LEU A CA 1
ATOM 597 C C . LEU A 1 74 ? 1.159 -4.979 5.185 1.00 66.00 74 LEU A C 1
ATOM 599 O O . LEU A 1 74 ? 2.256 -4.426 5.247 1.00 66.00 74 LEU A O 1
ATOM 603 N N . ILE A 1 75 ? 0.961 -6.099 4.486 1.00 69.19 75 ILE A N 1
ATOM 604 C CA . ILE A 1 75 ? 2.013 -6.758 3.703 1.00 69.19 75 ILE A CA 1
ATOM 605 C C . ILE A 1 75 ? 2.504 -5.841 2.578 1.00 69.19 75 ILE A C 1
ATOM 607 O O . ILE A 1 75 ? 3.712 -5.704 2.394 1.00 69.19 75 ILE A O 1
ATOM 611 N N . LEU A 1 76 ? 1.603 -5.160 1.860 1.00 69.69 76 LEU A N 1
ATOM 612 C CA . LEU A 1 76 ? 1.992 -4.206 0.813 1.00 69.69 76 LEU A CA 1
ATOM 613 C C . LEU A 1 76 ? 2.781 -3.017 1.382 1.00 69.69 76 LEU A C 1
ATOM 615 O O . LEU A 1 76 ? 3.790 -2.610 0.806 1.00 69.69 76 LEU A O 1
ATOM 619 N N . ILE A 1 77 ? 2.370 -2.486 2.538 1.00 70.19 77 ILE A N 1
ATOM 620 C CA . ILE A 1 77 ? 3.096 -1.414 3.236 1.00 70.19 77 ILE A CA 1
ATOM 621 C C . ILE A 1 77 ? 4.489 -1.890 3.668 1.00 70.19 77 ILE A C 1
ATOM 623 O O . ILE A 1 77 ? 5.470 -1.165 3.484 1.00 70.19 77 ILE A O 1
ATOM 627 N N . ALA A 1 78 ? 4.594 -3.099 4.222 1.00 70.75 78 ALA A N 1
ATOM 628 C CA . ALA A 1 78 ? 5.867 -3.691 4.614 1.00 70.75 78 ALA A CA 1
ATOM 629 C C . ALA A 1 78 ? 6.783 -3.890 3.397 1.00 70.75 78 ALA A C 1
ATOM 631 O O . ALA A 1 78 ? 7.923 -3.428 3.413 1.00 70.75 78 ALA A O 1
ATOM 632 N N . GLY A 1 79 ? 6.263 -4.477 2.313 1.00 71.62 79 GLY A N 1
ATOM 633 C CA . GLY A 1 79 ? 6.991 -4.676 1.059 1.00 71.62 79 GLY A CA 1
ATOM 634 C C . GLY A 1 79 ? 7.507 -3.364 0.471 1.00 71.62 79 GLY A C 1
ATOM 635 O O . GLY A 1 79 ? 8.684 -3.260 0.134 1.00 71.62 79 GLY A O 1
ATOM 636 N N . ARG A 1 80 ? 6.674 -2.315 0.449 1.00 72.56 80 ARG A N 1
ATOM 637 C CA . ARG A 1 80 ? 7.095 -0.963 0.049 1.00 72.56 80 ARG A CA 1
ATOM 638 C C . ARG A 1 80 ? 8.234 -0.437 0.922 1.00 72.56 80 ARG A C 1
ATOM 640 O O . ARG A 1 80 ? 9.186 0.141 0.408 1.00 72.56 80 ARG A O 1
ATOM 647 N N . ASN A 1 81 ? 8.143 -0.608 2.240 1.00 74.44 81 ASN A N 1
ATOM 648 C CA . ASN A 1 81 ? 9.163 -0.113 3.162 1.00 74.44 81 ASN A CA 1
ATOM 649 C C . ASN A 1 81 ? 10.504 -0.841 3.009 1.00 74.44 81 ASN A C 1
ATOM 651 O O . ASN A 1 81 ? 11.535 -0.209 3.221 1.00 74.44 81 ASN A O 1
ATOM 655 N N . VAL A 1 82 ? 10.521 -2.114 2.602 1.00 80.75 82 VAL A N 1
ATOM 656 C CA . VAL A 1 82 ? 11.773 -2.827 2.283 1.00 80.75 82 VAL A CA 1
ATOM 657 C C . VAL A 1 82 ? 12.509 -2.162 1.115 1.00 80.75 82 VAL A C 1
ATOM 659 O O . VAL A 1 82 ? 13.737 -2.100 1.124 1.00 80.75 82 VAL A O 1
ATOM 662 N N . MET A 1 83 ? 11.789 -1.545 0.173 1.00 81.25 83 MET A N 1
ATOM 663 C CA . MET A 1 83 ? 12.397 -0.821 -0.954 1.00 81.25 83 MET A CA 1
ATOM 664 C C . MET A 1 83 ? 13.173 0.442 -0.534 1.00 81.25 83 MET A C 1
ATOM 666 O O . MET A 1 83 ? 13.809 1.072 -1.374 1.00 81.25 83 MET A O 1
ATOM 670 N N . LYS A 1 84 ? 13.153 0.821 0.757 1.00 81.94 84 LYS A N 1
ATOM 671 C CA . LYS A 1 84 ? 14.016 1.876 1.326 1.00 81.94 84 LYS A CA 1
ATOM 672 C C . LYS A 1 84 ? 15.492 1.504 1.310 1.00 81.94 84 LYS A C 1
ATOM 674 O O . LYS A 1 84 ? 16.340 2.394 1.293 1.00 81.94 84 LYS A O 1
ATOM 679 N N . TYR A 1 85 ? 15.799 0.214 1.379 1.00 84.81 85 TYR A N 1
ATOM 680 C CA . TYR A 1 85 ? 17.172 -0.256 1.395 1.00 84.81 85 TYR A CA 1
ATOM 681 C C . TYR A 1 85 ? 17.666 -0.396 -0.040 1.00 84.81 85 TYR A C 1
ATOM 683 O O . TYR A 1 85 ? 17.091 -1.140 -0.831 1.00 84.81 85 TYR A O 1
ATOM 691 N N . SER A 1 86 ? 18.770 0.283 -0.351 1.00 84.88 86 SER A N 1
ATOM 692 C CA . SER A 1 86 ? 19.361 0.314 -1.694 1.00 84.88 86 SER A CA 1
ATOM 693 C C . SER A 1 86 ? 19.660 -1.074 -2.265 1.00 84.88 86 SER A C 1
ATOM 695 O O . SER A 1 86 ? 19.586 -1.260 -3.473 1.00 84.88 86 SER A O 1
ATOM 697 N N . ALA A 1 87 ? 19.948 -2.057 -1.405 1.00 86.62 87 ALA A N 1
ATOM 698 C CA . ALA A 1 87 ? 20.179 -3.448 -1.794 1.00 86.62 87 ALA A CA 1
ATOM 699 C C . ALA A 1 87 ? 18.953 -4.127 -2.435 1.00 86.62 87 ALA A C 1
ATOM 701 O O . ALA A 1 87 ? 19.117 -5.078 -3.194 1.00 86.62 87 ALA A O 1
ATOM 702 N N . PHE A 1 88 ? 17.740 -3.649 -2.145 1.00 82.69 88 PHE A N 1
ATOM 703 C CA . PHE A 1 88 ? 16.488 -4.179 -2.697 1.00 82.69 88 PHE A CA 1
ATOM 704 C C . PHE A 1 88 ? 15.869 -3.258 -3.753 1.00 82.69 88 PHE A C 1
ATOM 706 O O . PHE A 1 88 ? 14.807 -3.562 -4.291 1.00 82.69 88 PHE A O 1
ATOM 713 N N . THR A 1 89 ? 16.517 -2.134 -4.062 1.00 89.44 89 THR A N 1
ATOM 714 C CA . THR A 1 89 ? 16.028 -1.184 -5.056 1.00 89.44 89 THR A CA 1
ATOM 715 C C . THR A 1 89 ? 16.346 -1.687 -6.470 1.00 89.44 89 THR A C 1
ATOM 717 O O . THR A 1 89 ? 17.522 -1.821 -6.812 1.00 89.44 89 THR A O 1
ATOM 720 N N . PRO A 1 90 ? 15.339 -1.951 -7.320 1.00 93.38 90 PRO A N 1
ATOM 721 C CA . PRO A 1 90 ? 15.578 -2.418 -8.676 1.00 93.38 90 PRO A CA 1
ATOM 722 C C . PRO A 1 90 ? 16.095 -1.292 -9.581 1.00 93.38 90 PRO A C 1
ATOM 724 O O . PRO A 1 90 ? 15.827 -0.107 -9.360 1.00 93.38 90 PRO A O 1
ATOM 727 N N . SER A 1 91 ? 16.776 -1.686 -10.656 1.00 96.38 91 SER A N 1
ATOM 728 C CA . SER A 1 91 ? 17.061 -0.819 -11.802 1.00 96.38 91 SER A CA 1
ATOM 729 C C . SER A 1 91 ? 16.199 -1.219 -12.994 1.00 96.38 91 SER A C 1
ATOM 731 O O . SER A 1 91 ? 15.879 -2.398 -13.178 1.00 96.38 91 SER A O 1
ATOM 733 N N . VAL A 1 92 ? 15.845 -0.243 -13.829 1.00 96.94 92 VAL A N 1
ATOM 734 C CA . VAL A 1 92 ? 15.065 -0.502 -15.045 1.00 96.94 92 VAL A CA 1
ATOM 735 C C . VAL A 1 92 ? 15.900 -1.337 -16.017 1.00 96.94 92 VAL A C 1
ATOM 737 O O . VAL A 1 92 ? 17.011 -0.955 -16.383 1.00 96.94 92 VAL A O 1
ATOM 740 N N . LEU A 1 93 ? 15.381 -2.484 -16.451 1.00 97.31 93 LEU A N 1
ATOM 741 C CA . LEU A 1 93 ? 16.018 -3.293 -17.485 1.00 97.31 93 LEU A CA 1
ATOM 742 C C . LEU A 1 93 ? 15.826 -2.620 -18.850 1.00 97.31 93 LEU A C 1
ATOM 744 O O . LEU A 1 93 ? 14.782 -2.005 -19.069 1.00 97.31 93 LEU A O 1
ATOM 748 N N . PRO A 1 94 ? 16.762 -2.777 -19.803 1.00 97.44 94 PRO A N 1
ATOM 749 C CA . PRO A 1 94 ? 16.637 -2.175 -21.131 1.00 97.44 94 PRO A CA 1
ATOM 750 C C . PRO A 1 94 ? 15.314 -2.483 -21.839 1.00 97.44 94 PRO A C 1
ATOM 752 O O . PRO A 1 94 ? 14.730 -1.596 -22.448 1.00 97.44 94 PRO A O 1
ATOM 755 N N . CYS A 1 95 ? 14.805 -3.712 -21.708 1.00 96.56 9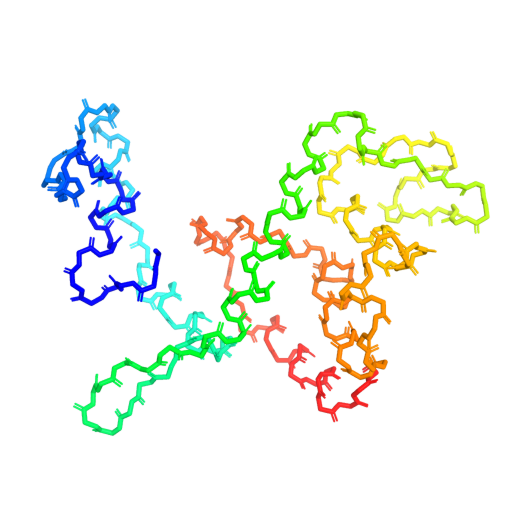5 CYS A N 1
ATOM 756 C CA . CYS A 1 95 ? 13.543 -4.139 -22.319 1.00 96.56 95 CYS A CA 1
ATOM 757 C C . CYS A 1 95 ? 12.283 -3.578 -21.641 1.00 96.56 95 CYS A C 1
ATOM 759 O O . CYS A 1 95 ? 11.201 -3.700 -22.203 1.00 96.56 95 CYS A O 1
ATOM 761 N N . HIS A 1 96 ? 12.405 -2.987 -20.449 1.00 95.69 96 HIS A N 1
ATOM 762 C CA . HIS A 1 96 ? 11.299 -2.362 -19.714 1.00 95.69 96 HIS A CA 1
ATOM 763 C C . HIS A 1 96 ? 11.384 -0.828 -19.736 1.00 95.69 96 HIS A C 1
ATOM 765 O O . HIS A 1 96 ? 10.563 -0.155 -19.117 1.00 95.69 96 HIS A O 1
ATOM 771 N N . ALA A 1 97 ? 12.397 -0.262 -20.400 1.00 94.31 97 ALA A N 1
ATOM 772 C CA . ALA A 1 97 ? 12.587 1.176 -20.478 1.00 94.31 97 ALA A CA 1
ATOM 773 C C . ALA A 1 97 ? 11.726 1.813 -21.592 1.00 94.31 97 ALA A C 1
ATOM 775 O O . ALA A 1 97 ? 11.596 1.228 -22.668 1.00 94.31 97 ALA A O 1
ATOM 776 N N . PRO A 1 98 ? 11.220 3.046 -21.391 1.00 94.06 98 PRO A N 1
ATOM 777 C CA . PRO A 1 98 ? 11.218 3.782 -20.128 1.00 94.06 98 PRO A CA 1
ATOM 778 C C . PRO A 1 98 ? 10.154 3.239 -19.161 1.00 94.06 98 PRO A C 1
ATOM 780 O O . PRO A 1 98 ? 9.062 2.866 -19.582 1.00 94.06 98 PRO A O 1
ATOM 783 N N . PHE A 1 99 ? 10.435 3.285 -17.857 1.00 92.62 99 PHE A N 1
ATOM 784 C CA . PHE A 1 99 ? 9.456 2.921 -16.829 1.00 92.62 99 PHE A CA 1
ATOM 785 C C . PHE A 1 99 ? 9.168 4.100 -15.906 1.00 92.62 99 PHE A C 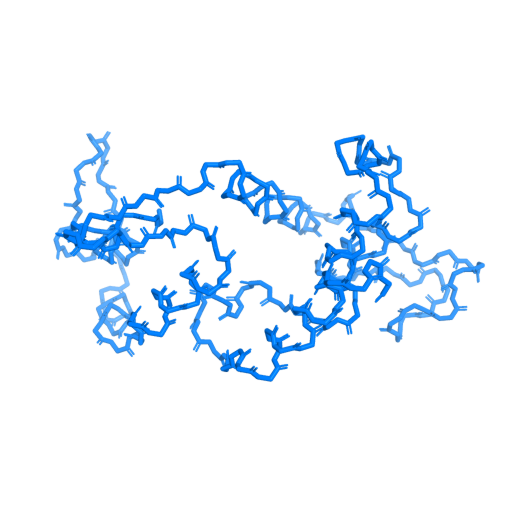1
ATOM 787 O O . PHE A 1 99 ? 10.044 4.529 -15.162 1.00 92.62 99 PHE A O 1
ATOM 794 N N . GLN A 1 100 ? 7.949 4.647 -15.963 1.00 88.81 100 GLN A N 1
ATOM 795 C CA . GLN A 1 100 ? 7.509 5.786 -15.137 1.00 88.81 100 GLN A CA 1
ATOM 796 C C . GLN A 1 100 ? 8.524 6.949 -15.069 1.00 88.81 100 GLN A C 1
ATOM 798 O O . GLN A 1 100 ? 8.778 7.518 -14.012 1.00 88.81 100 GLN A O 1
ATOM 803 N N . GLY A 1 101 ? 9.141 7.285 -16.207 1.00 90.12 101 GLY A N 1
ATOM 804 C CA . GLY A 1 101 ? 10.138 8.359 -16.311 1.00 90.12 101 GLY A CA 1
ATOM 805 C C . GLY A 1 101 ? 11.588 7.944 -16.023 1.00 90.12 101 GLY A C 1
ATOM 806 O O . GLY A 1 101 ? 12.494 8.741 -16.252 1.00 90.12 101 GLY A O 1
ATOM 807 N N . TYR A 1 102 ? 11.838 6.705 -15.592 1.00 94.81 102 TYR A N 1
ATOM 808 C CA . TYR A 1 102 ? 13.185 6.159 -15.428 1.00 94.81 102 TYR A CA 1
ATOM 809 C C . TYR A 1 102 ? 13.700 5.552 -16.742 1.00 94.81 102 TYR A C 1
ATOM 811 O O . TYR A 1 102 ? 13.012 4.770 -17.406 1.00 94.81 102 TYR A O 1
ATOM 819 N N . ALA A 1 103 ? 14.931 5.915 -17.111 1.00 96.75 103 ALA A N 1
ATOM 820 C CA . ALA A 1 103 ? 15.636 5.374 -18.272 1.00 96.75 103 ALA A CA 1
ATOM 821 C C . ALA A 1 103 ? 16.196 3.966 -18.001 1.00 96.75 103 ALA A C 1
ATOM 823 O O . ALA A 1 103 ? 16.280 3.530 -16.853 1.00 96.75 103 ALA A O 1
ATOM 824 N N . ALA A 1 104 ? 16.631 3.270 -19.055 1.00 97.06 104 ALA A N 1
ATOM 825 C CA . ALA A 1 104 ? 17.325 1.991 -18.923 1.00 97.06 104 ALA A CA 1
ATOM 826 C C . ALA A 1 104 ? 18.527 2.102 -17.967 1.00 97.06 104 ALA A C 1
ATOM 828 O O . ALA A 1 104 ? 19.264 3.086 -17.986 1.00 97.06 104 ALA A O 1
ATOM 829 N N . HIS A 1 105 ? 18.710 1.081 -17.132 1.00 96.19 105 HIS A N 1
ATOM 830 C CA . HIS A 1 105 ? 19.713 0.974 -16.068 1.00 96.19 105 HIS A CA 1
ATOM 831 C C . HIS A 1 105 ? 19.597 1.991 -14.924 1.00 96.19 105 HIS A C 1
ATOM 833 O O . HIS A 1 105 ? 20.365 1.903 -13.963 1.00 96.19 105 HIS A O 1
ATOM 839 N N . ALA A 1 106 ? 18.634 2.918 -14.964 1.00 96.44 106 ALA A N 1
ATOM 840 C CA . ALA A 1 106 ? 18.441 3.867 -13.879 1.00 96.44 106 ALA A CA 1
ATOM 84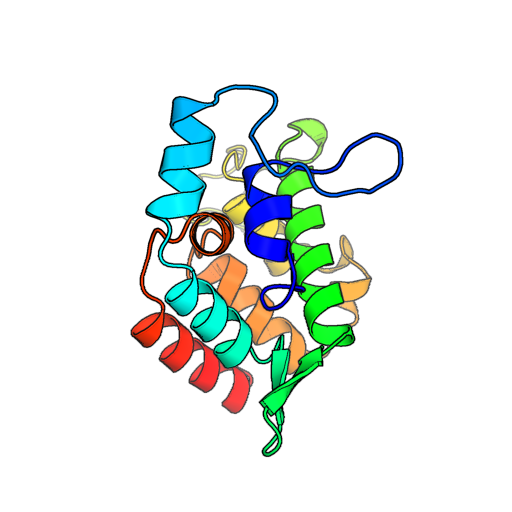1 C C . ALA A 1 106 ? 17.903 3.152 -12.621 1.00 96.44 106 ALA A C 1
ATOM 843 O O . ALA A 1 106 ? 16.944 2.378 -12.729 1.00 96.44 106 ALA A O 1
ATOM 844 N N . PRO A 1 107 ? 18.481 3.409 -11.430 1.00 94.75 107 PRO A N 1
ATOM 845 C CA . PRO A 1 107 ? 17.965 2.874 -10.175 1.00 94.75 107 PRO A CA 1
ATOM 846 C C . PRO A 1 107 ? 16.663 3.581 -9.780 1.00 94.75 107 PRO A C 1
ATOM 848 O O . PRO A 1 107 ? 16.594 4.814 -9.773 1.00 94.75 107 PRO A O 1
ATOM 851 N N . ILE A 1 108 ? 15.645 2.810 -9.396 1.00 93.94 108 ILE A N 1
ATOM 852 C CA . ILE A 1 108 ? 14.315 3.330 -9.057 1.00 93.94 108 ILE A CA 1
ATOM 853 C C . ILE A 1 108 ? 14.267 3.745 -7.582 1.00 93.94 108 ILE A C 1
ATOM 855 O O . ILE A 1 108 ? 13.859 2.980 -6.718 1.00 93.94 108 ILE A O 1
ATOM 859 N N . ARG A 1 109 ? 14.698 4.969 -7.263 1.00 88.69 109 ARG A N 1
ATOM 860 C CA . ARG A 1 109 ? 14.828 5.425 -5.862 1.00 88.69 109 ARG A CA 1
ATOM 861 C C . ARG A 1 109 ? 13.497 5.681 -5.147 1.00 88.69 109 ARG A C 1
ATOM 863 O O . ARG A 1 109 ? 13.466 5.696 -3.917 1.00 88.69 109 ARG A O 1
ATOM 870 N N . ASP A 1 110 ? 12.412 5.898 -5.887 1.00 87.88 110 ASP A N 1
ATOM 871 C CA . ASP A 1 110 ? 11.080 5.991 -5.289 1.00 87.88 110 ASP A CA 1
ATOM 872 C C . ASP A 1 110 ? 10.579 4.594 -4.896 1.00 87.88 110 ASP A C 1
ATOM 874 O O . ASP A 1 110 ? 10.421 3.717 -5.741 1.00 87.88 110 ASP A O 1
ATOM 878 N N . GLN A 1 111 ? 10.296 4.391 -3.608 1.00 86.31 111 GLN A N 1
ATOM 879 C CA . GLN A 1 111 ? 9.865 3.098 -3.055 1.00 86.31 111 GLN A CA 1
ATOM 880 C C . GLN A 1 111 ? 8.575 2.566 -3.682 1.00 86.31 111 GLN A C 1
ATOM 882 O O . GLN A 1 111 ? 8.388 1.357 -3.803 1.00 86.31 111 GLN A O 1
ATOM 887 N N . SER A 1 112 ? 7.659 3.468 -4.024 1.00 81.50 112 SER A N 1
ATOM 888 C CA . SER A 1 112 ? 6.353 3.121 -4.579 1.00 81.50 112 SER A CA 1
ATOM 889 C C . SER A 1 112 ? 6.530 2.676 -6.031 1.00 81.50 112 SER A C 1
ATOM 891 O O . SER A 1 112 ? 6.011 1.631 -6.412 1.00 81.50 112 SER A O 1
ATOM 893 N N . VAL A 1 113 ? 7.362 3.393 -6.797 1.00 88.00 113 VAL A N 1
ATOM 894 C CA . VAL A 1 113 ? 7.722 3.022 -8.177 1.00 88.00 113 VAL A CA 1
ATOM 895 C C . VAL A 1 113 ? 8.557 1.734 -8.212 1.00 88.00 113 VAL A C 1
ATOM 897 O O . VAL A 1 113 ? 8.370 0.897 -9.090 1.00 88.00 113 VAL A O 1
ATOM 900 N N . ALA A 1 114 ? 9.443 1.523 -7.236 1.00 90.31 114 ALA A N 1
ATOM 901 C CA . ALA A 1 114 ? 10.234 0.299 -7.114 1.00 90.31 114 ALA A CA 1
ATOM 902 C C . ALA A 1 114 ? 9.347 -0.933 -6.882 1.00 90.31 114 ALA A C 1
ATOM 904 O O . ALA A 1 114 ? 9.494 -1.944 -7.570 1.00 90.31 114 ALA A O 1
ATOM 905 N N . LEU A 1 115 ? 8.394 -0.840 -5.946 1.00 87.50 115 LEU A N 1
ATOM 906 C CA . LEU A 1 115 ? 7.432 -1.916 -5.709 1.00 87.50 115 LEU A CA 1
ATOM 907 C C . LEU A 1 115 ? 6.542 -2.143 -6.938 1.00 87.50 115 LEU A C 1
ATOM 909 O O . LEU A 1 115 ? 6.332 -3.289 -7.326 1.00 87.50 115 LEU A O 1
ATOM 913 N N . ALA A 1 116 ? 6.066 -1.070 -7.575 1.00 88.75 116 ALA A N 1
ATOM 914 C CA . ALA A 1 116 ? 5.302 -1.133 -8.817 1.00 88.75 116 ALA A CA 1
ATOM 915 C C . ALA A 1 116 ? 6.042 -1.917 -9.915 1.00 88.75 116 ALA A C 1
ATOM 917 O O . ALA A 1 116 ? 5.476 -2.830 -10.511 1.00 88.75 116 ALA A O 1
ATOM 918 N N . TYR A 1 117 ? 7.327 -1.623 -10.114 1.00 91.94 117 TYR A N 1
ATOM 919 C CA . TYR A 1 117 ? 8.177 -2.298 -11.091 1.00 91.94 117 TYR A CA 1
ATOM 920 C C . TYR A 1 117 ? 8.306 -3.807 -10.825 1.00 91.94 117 TYR A C 1
ATOM 922 O O . TYR A 1 117 ? 8.239 -4.618 -11.750 1.00 91.94 117 TYR A O 1
ATOM 930 N N . ILE A 1 118 ? 8.438 -4.207 -9.555 1.00 91.38 118 ILE A N 1
ATOM 931 C CA . ILE A 1 118 ? 8.473 -5.625 -9.165 1.00 91.38 118 ILE A CA 1
ATOM 932 C C . ILE A 1 118 ? 7.120 -6.295 -9.416 1.00 91.38 118 ILE A C 1
ATOM 934 O O . ILE A 1 118 ? 7.083 -7.387 -9.974 1.00 91.38 118 ILE A O 1
ATOM 938 N N . LEU A 1 119 ? 6.011 -5.655 -9.034 1.00 89.12 119 LEU A N 1
ATOM 939 C CA . LEU A 1 119 ? 4.669 -6.212 -9.230 1.00 89.12 119 LEU A CA 1
ATOM 940 C C . LEU A 1 119 ? 4.340 -6.421 -10.716 1.00 89.12 119 LEU A C 1
ATOM 942 O O . LEU A 1 119 ? 3.670 -7.397 -11.053 1.00 89.12 119 LEU A O 1
ATOM 946 N N . GLU A 1 120 ? 4.810 -5.530 -11.589 1.00 90.69 120 GLU A N 1
ATOM 947 C CA . GLU A 1 120 ? 4.538 -5.582 -13.027 1.00 90.69 120 GLU A CA 1
ATOM 948 C C . GLU A 1 120 ? 5.428 -6.589 -13.766 1.00 90.69 120 GLU A C 1
ATOM 950 O O . GLU A 1 120 ? 4.914 -7.444 -14.488 1.00 90.69 120 GLU A O 1
ATOM 955 N N . PHE A 1 121 ? 6.747 -6.544 -13.557 1.00 93.44 121 PHE A N 1
ATOM 956 C CA . PHE A 1 121 ? 7.693 -7.336 -14.356 1.00 93.44 121 PHE A CA 1
ATOM 957 C C . PHE A 1 121 ? 8.235 -8.578 -13.651 1.00 93.44 121 PHE A C 1
ATOM 959 O O . PHE A 1 121 ? 8.647 -9.533 -14.309 1.00 93.44 121 PHE A O 1
ATOM 966 N N . PHE A 1 122 ? 8.231 -8.597 -12.318 1.00 92.69 122 PHE A N 1
ATOM 967 C CA . PHE A 1 122 ? 8.806 -9.684 -11.522 1.00 92.69 122 PHE A CA 1
ATOM 968 C C . PHE A 1 122 ? 7.847 -10.192 -10.438 1.00 92.69 122 PHE A C 1
ATOM 970 O O . PHE A 1 122 ? 8.262 -10.373 -9.289 1.00 92.69 122 PHE A O 1
ATOM 977 N N . PRO A 1 123 ? 6.569 -10.477 -10.765 1.00 88.69 123 PRO A N 1
ATOM 978 C CA . PRO A 1 123 ? 5.586 -10.868 -9.759 1.00 88.69 123 PRO A CA 1
ATOM 979 C C . PRO A 1 123 ? 6.005 -12.130 -8.997 1.00 88.69 123 PRO A C 1
ATOM 981 O O . PRO A 1 123 ? 5.668 -12.271 -7.828 1.00 88.69 123 PRO A O 1
ATOM 984 N N . PHE A 1 124 ? 6.779 -13.022 -9.628 1.00 88.19 124 PHE A N 1
ATOM 985 C CA . PHE A 1 124 ? 7.292 -14.260 -9.032 1.00 88.19 124 PHE A CA 1
ATOM 986 C C . PHE A 1 124 ? 8.236 -14.039 -7.836 1.00 88.19 124 PHE A C 1
ATOM 988 O O . PHE A 1 124 ? 8.377 -14.940 -7.014 1.00 88.19 124 PHE A O 1
ATOM 995 N N . LEU A 1 125 ? 8.847 -12.854 -7.698 1.00 85.88 125 LEU A N 1
ATOM 996 C CA . LEU A 1 125 ? 9.643 -12.492 -6.515 1.00 85.88 125 LEU A CA 1
ATOM 997 C C . LEU A 1 125 ? 8.775 -12.281 -5.267 1.00 85.88 125 LEU A C 1
ATOM 999 O O . LEU A 1 125 ? 9.288 -12.259 -4.151 1.00 85.88 125 LEU A O 1
ATOM 1003 N N . LEU A 1 126 ? 7.460 -12.151 -5.450 1.00 83.88 126 LEU A N 1
ATOM 1004 C CA . LEU A 1 126 ? 6.463 -12.058 -4.393 1.00 83.88 126 LEU A CA 1
ATOM 1005 C C . LEU A 1 126 ? 5.479 -13.228 -4.552 1.00 83.88 126 LEU A C 1
ATOM 1007 O O . LEU A 1 126 ? 4.389 -13.032 -5.089 1.00 83.88 126 LEU A O 1
ATOM 1011 N N . PRO A 1 127 ? 5.822 -14.453 -4.102 1.00 80.31 127 PRO A N 1
ATOM 1012 C CA . PRO A 1 127 ? 5.022 -15.652 -4.372 1.00 80.31 127 PRO A CA 1
ATOM 1013 C C . PRO A 1 127 ? 3.548 -15.530 -3.965 1.00 80.31 127 PRO A C 1
ATOM 1015 O O . PRO A 1 127 ? 2.667 -15.996 -4.685 1.00 80.31 127 PRO A O 1
ATOM 1018 N N . SER A 1 128 ? 3.268 -14.837 -2.856 1.00 75.56 128 SER A N 1
ATOM 1019 C CA . SER A 1 128 ? 1.904 -14.561 -2.388 1.00 75.56 128 SER A CA 1
ATOM 1020 C C . SER A 1 128 ? 1.110 -13.662 -3.336 1.00 75.56 128 SER A C 1
ATOM 1022 O O . SER A 1 128 ? -0.093 -13.846 -3.477 1.00 75.56 128 SER A O 1
ATOM 1024 N N . PHE A 1 129 ? 1.767 -12.719 -4.015 1.00 80.69 129 PHE A N 1
ATOM 1025 C CA . PHE A 1 129 ? 1.156 -11.903 -5.060 1.00 80.69 129 PHE A CA 1
ATOM 1026 C C . PHE A 1 129 ? 1.064 -12.667 -6.387 1.00 80.69 129 PHE A C 1
ATOM 1028 O O . PHE A 1 129 ? 0.035 -12.611 -7.056 1.00 80.69 129 PHE A O 1
ATOM 1035 N N . HIS A 1 130 ? 2.108 -13.413 -6.759 1.00 82.88 130 HIS A N 1
ATOM 1036 C CA . HIS A 1 130 ? 2.137 -14.211 -7.986 1.00 82.88 130 HIS A CA 1
ATOM 1037 C C . HIS A 1 130 ? 1.016 -15.254 -8.039 1.00 82.88 130 HIS A C 1
ATOM 1039 O O . HIS A 1 130 ? 0.410 -15.444 -9.092 1.00 82.88 130 HIS A O 1
ATOM 1045 N N . GLY A 1 131 ? 0.720 -15.888 -6.900 1.00 75.19 131 GLY A N 1
ATOM 1046 C CA . GLY A 1 131 ? -0.328 -16.900 -6.768 1.00 75.19 131 GLY A CA 1
ATOM 1047 C C . GLY A 1 131 ? -1.760 -16.367 -6.885 1.00 75.19 131 GLY A C 1
ATOM 1048 O O . GLY A 1 131 ? -2.693 -17.162 -6.967 1.00 75.19 131 GLY A O 1
ATOM 1049 N N . LEU A 1 132 ? -1.961 -15.045 -6.912 1.00 75.50 132 LEU A N 1
ATOM 1050 C CA . LEU A 1 132 ? -3.285 -14.448 -7.075 1.00 75.50 132 LEU A CA 1
ATOM 1051 C C . LEU A 1 132 ? -3.795 -14.585 -8.517 1.00 75.50 132 LEU A C 1
ATOM 1053 O O . LEU A 1 132 ? -3.056 -14.437 -9.500 1.00 75.50 132 LEU A O 1
ATOM 1057 N N . LEU A 1 133 ? -5.109 -14.767 -8.659 1.00 79.38 133 LEU A N 1
ATOM 1058 C CA . LEU A 1 133 ? -5.771 -14.723 -9.962 1.00 79.38 133 LEU A CA 1
ATOM 1059 C C . LEU A 1 133 ? -5.591 -13.337 -10.600 1.00 79.38 133 LEU A C 1
ATOM 1061 O O . LEU A 1 133 ? -5.475 -12.326 -9.907 1.00 79.38 133 LEU A O 1
ATOM 1065 N N . ALA A 1 134 ? -5.600 -13.262 -11.934 1.00 75.31 134 ALA A N 1
ATOM 1066 C CA . ALA A 1 134 ? -5.368 -12.004 -12.654 1.00 75.31 134 ALA A CA 1
ATOM 1067 C C . ALA A 1 134 ? -6.309 -10.869 -12.194 1.00 75.31 134 ALA A C 1
ATOM 1069 O O . ALA A 1 134 ? -5.851 -9.758 -11.941 1.00 75.31 134 ALA A O 1
ATOM 1070 N N . GLY A 1 135 ? -7.595 -11.170 -11.972 1.00 67.75 135 GLY A N 1
ATOM 1071 C CA . GLY A 1 135 ? -8.571 -10.196 -11.464 1.00 67.75 135 GLY A CA 1
ATOM 1072 C C . GLY A 1 135 ? -8.317 -9.725 -10.024 1.00 67.75 135 GLY A C 1
ATOM 1073 O O . GLY A 1 135 ? -8.732 -8.631 -9.661 1.00 67.75 135 GLY A O 1
ATOM 1074 N N . GLN A 1 136 ? -7.602 -10.511 -9.213 1.00 68.00 136 GLN A N 1
ATOM 1075 C CA . GLN A 1 136 ? -7.190 -10.129 -7.855 1.00 68.00 136 GLN A CA 1
ATOM 1076 C C . GLN A 1 136 ? -5.901 -9.295 -7.870 1.00 68.00 136 GLN A C 1
ATOM 1078 O O . GLN A 1 136 ? -5.731 -8.406 -7.038 1.00 68.00 136 GLN A O 1
ATOM 1083 N N . ARG A 1 137 ? -5.009 -9.540 -8.840 1.00 74.38 137 ARG A N 1
ATOM 1084 C CA . ARG A 1 137 ? -3.789 -8.743 -9.048 1.00 74.38 137 ARG A CA 1
ATOM 1085 C C . ARG A 1 137 ? -4.081 -7.373 -9.642 1.00 74.38 137 ARG A C 1
ATOM 1087 O O . ARG A 1 137 ? -3.472 -6.399 -9.212 1.00 74.38 137 ARG A O 1
ATOM 1094 N N . ALA A 1 138 ? -5.014 -7.294 -10.589 1.00 71.62 138 ALA A N 1
ATOM 1095 C CA . ALA A 1 138 ? -5.364 -6.070 -11.309 1.00 71.62 138 ALA A CA 1
ATOM 1096 C C . ALA A 1 138 ? -5.555 -4.831 -10.406 1.00 71.62 138 ALA A C 1
ATOM 1098 O O . ALA A 1 138 ? -4.899 -3.824 -10.662 1.00 71.62 138 ALA A O 1
ATOM 1099 N N . PRO A 1 139 ? -6.345 -4.861 -9.313 1.00 67.75 139 PRO A N 1
ATOM 1100 C CA . PRO A 1 139 ? -6.486 -3.693 -8.439 1.00 67.75 139 PRO A CA 1
ATOM 1101 C C . PRO A 1 139 ? -5.214 -3.338 -7.659 1.00 67.75 139 PRO A C 1
ATOM 1103 O O . PRO A 1 139 ? -4.960 -2.164 -7.390 1.00 67.75 139 PRO A O 1
ATOM 1106 N N . ILE A 1 140 ? -4.386 -4.322 -7.310 1.00 73.50 140 ILE A N 1
ATOM 1107 C CA . ILE A 1 140 ? -3.108 -4.086 -6.627 1.00 73.50 140 ILE A CA 1
ATOM 1108 C C . ILE A 1 140 ? -2.132 -3.405 -7.593 1.00 73.50 140 ILE A C 1
ATOM 1110 O O . ILE A 1 140 ? -1.564 -2.370 -7.261 1.00 73.50 140 ILE A O 1
ATOM 1114 N N . VAL A 1 141 ? -2.001 -3.926 -8.816 1.00 73.94 141 VAL A N 1
ATOM 1115 C CA . VAL A 1 141 ? -1.195 -3.306 -9.880 1.00 73.94 141 VAL A CA 1
ATOM 1116 C C . VAL A 1 141 ? -1.716 -1.904 -10.178 1.00 73.94 141 VAL A C 1
ATOM 1118 O O . VAL A 1 141 ? -0.955 -0.949 -10.168 1.00 73.94 141 VAL A O 1
ATOM 1121 N N . PHE A 1 142 ? -3.023 -1.735 -10.354 1.00 72.50 142 PHE A N 1
ATOM 1122 C CA . PHE A 1 142 ? -3.614 -0.436 -10.658 1.00 72.50 142 PHE A CA 1
ATOM 1123 C C . PHE A 1 142 ? -3.325 0.618 -9.581 1.00 72.50 142 PHE A C 1
ATOM 1125 O O . PHE A 1 142 ? -2.905 1.729 -9.908 1.00 72.50 142 PHE A O 1
ATOM 1132 N N . THR A 1 143 ? -3.486 0.267 -8.302 1.00 67.62 143 THR A N 1
ATOM 1133 C CA . THR A 1 143 ? -3.215 1.200 -7.196 1.00 67.62 143 THR A CA 1
ATOM 1134 C C . THR A 1 143 ? -1.734 1.523 -7.041 1.00 67.62 143 THR A C 1
ATOM 1136 O O . THR A 1 143 ? -1.394 2.689 -6.850 1.00 67.62 143 THR A O 1
ATOM 1139 N N . GLN A 1 144 ? -0.854 0.522 -7.128 1.00 72.06 144 GLN A N 1
ATOM 1140 C CA . GLN A 1 144 ? 0.575 0.720 -6.868 1.00 72.06 144 GLN A CA 1
ATOM 1141 C C . GLN A 1 144 ? 1.331 1.256 -8.090 1.00 72.06 144 GLN A C 1
ATOM 1143 O O . GLN A 1 144 ? 2.206 2.101 -7.937 1.00 72.06 144 GLN A O 1
ATOM 1148 N N . VAL A 1 145 ? 0.982 0.802 -9.295 1.00 69.31 145 VAL A N 1
ATOM 1149 C CA . VAL A 1 145 ? 1.658 1.143 -10.554 1.00 69.31 145 VAL A CA 1
ATOM 1150 C C . VAL A 1 145 ? 1.005 2.347 -11.225 1.00 69.31 145 VAL A C 1
ATOM 1152 O O . VAL A 1 145 ? 1.661 3.355 -11.458 1.00 69.31 145 VAL A O 1
ATOM 1155 N N . HIS A 1 146 ? -0.282 2.265 -11.561 1.00 62.75 146 HIS A N 1
ATOM 1156 C CA . HIS A 1 146 ? -0.892 3.211 -12.506 1.00 62.75 146 HIS A CA 1
ATOM 1157 C C . HIS A 1 146 ? -1.411 4.491 -11.855 1.00 62.75 146 HIS A C 1
ATOM 1159 O O . HIS A 1 146 ? -1.453 5.537 -12.498 1.00 62.75 146 HIS A O 1
ATOM 1165 N N . MET A 1 147 ? -1.806 4.429 -10.585 1.00 61.31 147 MET A N 1
ATOM 1166 C CA . MET A 1 147 ? -2.276 5.610 -9.862 1.00 61.31 147 MET A CA 1
ATOM 1167 C C . MET A 1 147 ? -1.137 6.441 -9.262 1.00 61.31 147 MET A C 1
ATOM 1169 O O . MET A 1 147 ? -1.401 7.553 -8.811 1.00 61.31 147 MET A O 1
ATOM 1173 N N . GLY A 1 148 ? 0.098 5.916 -9.208 1.00 55.47 148 GLY A N 1
ATOM 1174 C CA . GLY A 1 148 ? 1.205 6.558 -8.486 1.00 55.47 148 GLY A CA 1
ATOM 1175 C C . GLY A 1 148 ? 0.846 6.854 -7.025 1.00 55.47 148 GLY A C 1
ATOM 1176 O O . GLY A 1 148 ? 1.309 7.835 -6.446 1.00 55.47 148 GLY A O 1
ATOM 1177 N N . PHE A 1 149 ? -0.068 6.062 -6.453 1.00 56.19 149 PHE A N 1
ATOM 1178 C CA . PHE A 1 149 ? -0.709 6.392 -5.196 1.00 56.19 149 PHE A CA 1
ATOM 1179 C C . PHE A 1 149 ? 0.262 6.124 -4.052 1.00 56.19 149 PHE A C 1
ATOM 1181 O O . PHE A 1 149 ? 0.539 4.985 -3.672 1.00 56.19 149 PHE A O 1
ATOM 1188 N N . HIS A 1 150 ? 0.806 7.200 -3.494 1.00 58.44 150 HIS A N 1
ATOM 1189 C CA . HIS A 1 150 ? 1.692 7.109 -2.353 1.00 58.44 150 HIS A CA 1
ATOM 1190 C C . HIS A 1 150 ? 0.855 6.738 -1.122 1.00 58.44 150 HIS A C 1
ATOM 1192 O O . HIS A 1 150 ? 0.203 7.590 -0.527 1.00 58.44 150 HIS A O 1
ATOM 1198 N N . ASN A 1 151 ? 0.889 5.470 -0.695 1.00 56.59 151 ASN A N 1
ATOM 1199 C CA . ASN A 1 151 ? 0.143 5.014 0.492 1.00 56.59 151 ASN A CA 1
ATOM 1200 C C . ASN A 1 151 ? 0.502 5.809 1.770 1.00 56.59 151 ASN A C 1
ATOM 1202 O O . ASN A 1 151 ? -0.266 5.814 2.726 1.00 56.59 151 ASN A O 1
ATOM 1206 N N . GLY A 1 152 ? 1.642 6.514 1.796 1.00 51.56 152 GLY A N 1
ATOM 1207 C CA . GLY A 1 152 ? 1.962 7.462 2.868 1.00 51.56 152 GLY A CA 1
ATOM 1208 C C . GLY A 1 152 ? 0.984 8.638 2.949 1.00 51.56 152 GLY A C 1
ATOM 1209 O O . GLY A 1 152 ? 0.688 9.077 4.048 1.00 51.56 152 GLY A O 1
ATOM 1210 N N . TRP A 1 153 ? 0.382 9.074 1.838 1.00 52.78 153 TRP A N 1
ATOM 1211 C CA . TRP A 1 153 ? -0.641 10.129 1.835 1.00 52.78 153 TRP A CA 1
ATOM 1212 C C . TRP A 1 153 ? -1.932 9.699 2.533 1.00 52.78 153 TRP A C 1
ATOM 1214 O O . TRP A 1 153 ? -2.592 10.529 3.148 1.00 52.78 153 TRP A O 1
ATOM 1224 N N . LEU A 1 154 ? -2.253 8.401 2.504 1.00 47.50 154 LEU A N 1
ATOM 1225 C CA . LEU A 1 154 ? -3.328 7.807 3.306 1.00 47.50 154 LEU A CA 1
ATOM 1226 C C . LEU A 1 154 ? -3.024 7.938 4.802 1.00 47.50 154 LEU A C 1
ATOM 1228 O O . LEU A 1 154 ? -3.883 8.322 5.582 1.00 47.50 154 LEU A O 1
ATOM 1232 N N . VAL A 1 155 ? -1.781 7.652 5.189 1.00 45.50 155 VAL A N 1
ATOM 1233 C CA . VAL A 1 155 ? -1.316 7.720 6.583 1.00 45.50 155 VAL A CA 1
ATOM 1234 C C . VAL A 1 155 ? -1.138 9.174 7.058 1.00 45.50 155 VAL A C 1
ATOM 1236 O O . VAL A 1 155 ? -1.241 9.442 8.252 1.00 45.50 155 VAL A O 1
ATOM 1239 N N . GLN A 1 156 ? -0.896 10.111 6.134 1.00 46.38 156 GLN A N 1
ATOM 1240 C CA . GLN A 1 156 ? -0.629 11.530 6.404 1.00 46.38 156 GLN A CA 1
ATOM 1241 C C . GLN A 1 156 ? -1.840 12.455 6.176 1.00 46.38 156 GLN A C 1
ATOM 1243 O O . GLN A 1 156 ? -1.791 13.606 6.594 1.00 46.38 156 GLN A O 1
ATOM 1248 N N . GLY A 1 157 ? -2.930 11.977 5.560 1.00 44.00 157 GLY A N 1
ATOM 1249 C CA . GLY A 1 157 ? -4.161 12.754 5.350 1.00 44.00 157 GLY A CA 1
ATOM 1250 C C . GLY A 1 157 ? -4.102 13.779 4.205 1.00 44.00 157 GLY A C 1
ATOM 1251 O O . GLY A 1 157 ? -4.935 14.678 4.153 1.00 44.00 157 GLY A O 1
ATOM 1252 N N . GLU A 1 158 ? -3.134 13.670 3.290 1.00 37.47 158 GLU A N 1
ATOM 1253 C CA . GLU A 1 158 ? -2.731 14.775 2.395 1.00 37.47 158 GLU A CA 1
ATOM 1254 C C . GLU A 1 158 ? -3.466 14.856 1.032 1.00 37.47 158 GLU A C 1
ATOM 1256 O O . GLU A 1 158 ? -3.269 15.833 0.313 1.00 37.47 158 GLU A O 1
ATOM 1261 N N . ALA A 1 159 ? -4.333 13.903 0.642 1.00 45.09 159 ALA A N 1
ATOM 1262 C CA . ALA A 1 159 ? -5.056 13.978 -0.646 1.00 45.09 159 ALA A CA 1
ATOM 1263 C C . ALA A 1 159 ? -6.450 13.299 -0.642 1.00 45.09 159 ALA A C 1
ATOM 1265 O O . ALA A 1 159 ? -6.558 12.141 -0.236 1.00 45.09 159 ALA A O 1
ATOM 1266 N N . PRO A 1 160 ? -7.529 13.953 -1.134 1.00 42.84 160 PRO A N 1
ATOM 1267 C CA . PRO A 1 160 ? -8.889 13.414 -1.063 1.00 42.84 160 PRO A CA 1
ATOM 1268 C C . PRO A 1 160 ? -9.165 12.310 -2.123 1.00 42.84 160 PRO A C 1
ATOM 1270 O O . PRO A 1 160 ? -8.930 12.536 -3.312 1.00 42.84 160 PRO A O 1
ATOM 1273 N N . PRO A 1 161 ? -9.742 11.135 -1.773 1.00 47.06 161 PRO A N 1
ATOM 1274 C CA . PRO A 1 161 ? -9.754 9.941 -2.625 1.00 47.06 161 PRO A CA 1
ATOM 1275 C C . PRO A 1 161 ? -11.029 9.740 -3.452 1.00 47.06 161 PRO A C 1
ATOM 1277 O O . PRO A 1 161 ? -11.167 8.707 -4.101 1.00 47.06 161 PRO A O 1
ATOM 1280 N N . GLY A 1 162 ? -11.987 10.673 -3.452 1.00 42.31 162 GLY A N 1
ATOM 1281 C CA . GLY A 1 162 ? -13.299 10.457 -4.091 1.00 42.31 162 GLY A CA 1
ATOM 1282 C C . GLY A 1 162 ? -13.213 10.073 -5.578 1.00 42.31 162 GLY A C 1
ATOM 1283 O O . GLY A 1 162 ? -13.852 9.121 -6.032 1.00 42.31 162 GLY A O 1
ATOM 1284 N N . LEU A 1 163 ? -12.343 10.754 -6.326 1.00 42.44 163 LEU A N 1
ATOM 1285 C CA . LEU A 1 163 ? -12.058 10.449 -7.735 1.00 42.44 163 LEU A CA 1
ATOM 1286 C C . LEU A 1 163 ? -11.205 9.178 -7.914 1.00 42.44 163 LEU A C 1
ATOM 1288 O O . LEU A 1 163 ? -11.390 8.445 -8.887 1.00 42.44 163 LEU A O 1
ATOM 1292 N N . LEU A 1 164 ? -10.313 8.893 -6.960 1.00 48.03 164 LEU A N 1
ATOM 1293 C CA . LEU A 1 164 ? -9.409 7.734 -6.956 1.00 48.03 164 LEU A CA 1
ATOM 1294 C C . LEU A 1 164 ? -10.181 6.419 -6.734 1.00 48.03 164 LEU A C 1
ATOM 1296 O O . LEU A 1 164 ? -10.003 5.454 -7.477 1.00 48.03 164 LEU A O 1
ATOM 1300 N N . LEU A 1 165 ? -11.105 6.400 -5.772 1.00 49.97 165 LEU A N 1
ATOM 1301 C CA . LEU A 1 165 ? -11.915 5.229 -5.425 1.00 49.97 165 LEU A CA 1
ATOM 1302 C C . LEU A 1 165 ? -12.949 4.885 -6.503 1.00 49.97 165 LEU A C 1
ATOM 1304 O O . LEU A 1 165 ? -13.256 3.712 -6.713 1.00 49.97 165 LEU A O 1
ATOM 1308 N N . THR A 1 166 ? -13.448 5.885 -7.236 1.00 47.75 166 THR A N 1
ATOM 1309 C CA . THR A 1 166 ? -14.400 5.666 -8.336 1.00 47.75 166 THR A CA 1
ATOM 1310 C C . THR A 1 166 ? -13.751 4.896 -9.490 1.00 47.75 166 THR A C 1
ATOM 1312 O O . THR A 1 166 ? -14.337 3.935 -9.992 1.00 47.75 166 THR A O 1
ATOM 1315 N N . LYS A 1 167 ? -12.513 5.248 -9.869 1.00 49.78 167 LYS A N 1
ATOM 1316 C CA . LYS A 1 167 ? -11.748 4.509 -10.889 1.00 49.78 167 LYS A CA 1
ATOM 1317 C C . LYS A 1 167 ? -11.310 3.129 -10.394 1.00 49.78 167 LYS A C 1
ATOM 1319 O O . LYS A 1 167 ? -11.445 2.155 -11.126 1.00 49.78 167 LYS A O 1
ATOM 1324 N N . LEU A 1 168 ? -10.873 3.021 -9.137 1.00 46.50 168 LEU A N 1
ATOM 1325 C CA . LEU A 1 168 ? -10.514 1.736 -8.531 1.00 46.50 168 LEU A CA 1
ATOM 1326 C C . LEU A 1 168 ? -11.697 0.757 -8.522 1.00 46.50 168 LEU A C 1
ATOM 1328 O O . LEU A 1 168 ? -11.549 -0.402 -8.903 1.00 46.50 168 LEU A O 1
ATOM 1332 N N . LYS A 1 169 ? -12.893 1.233 -8.156 1.00 49.19 169 LYS A N 1
ATOM 1333 C CA . LYS A 1 169 ? -14.120 0.430 -8.180 1.00 49.19 169 LYS A CA 1
ATOM 1334 C C . LYS A 1 169 ? -14.426 -0.086 -9.585 1.00 49.19 169 LYS A C 1
ATOM 1336 O O . LYS A 1 169 ? -14.795 -1.251 -9.714 1.00 49.19 169 LYS A O 1
ATOM 1341 N N . GLN A 1 170 ? -14.242 0.739 -10.620 1.00 51.16 170 GLN A N 1
ATOM 1342 C CA . GLN A 1 170 ? -14.433 0.341 -12.022 1.00 51.16 170 GLN A CA 1
ATOM 1343 C C . GLN A 1 170 ? -13.450 -0.755 -12.456 1.00 51.16 170 GLN A C 1
ATOM 1345 O O . GLN A 1 170 ? -13.872 -1.714 -13.095 1.00 51.16 170 GLN A O 1
ATOM 1350 N N . VAL A 1 171 ? -12.176 -0.654 -12.069 1.00 52.16 171 VAL A N 1
ATOM 1351 C CA . VAL A 1 171 ? -11.151 -1.673 -12.367 1.00 52.16 171 VAL A CA 1
ATOM 1352 C C . VAL A 1 171 ? -11.450 -2.987 -11.639 1.00 52.16 171 VAL A C 1
ATOM 1354 O O . VAL A 1 171 ? -11.425 -4.052 -12.250 1.00 52.16 171 VAL A O 1
ATOM 1357 N N . ILE A 1 172 ? -11.837 -2.926 -10.358 1.00 49.34 172 ILE A N 1
ATOM 1358 C CA . ILE A 1 172 ? -12.228 -4.112 -9.574 1.00 49.34 172 ILE A CA 1
ATOM 1359 C C . ILE A 1 172 ? -13.448 -4.811 -10.190 1.00 49.34 172 ILE A C 1
ATOM 1361 O O . ILE A 1 172 ? -13.462 -6.033 -10.297 1.00 49.34 172 ILE A O 1
ATOM 1365 N N . THR A 1 173 ? -14.470 -4.059 -10.616 1.00 50.72 173 THR A N 1
ATOM 1366 C CA . THR A 1 173 ? -15.684 -4.658 -11.208 1.00 50.72 173 THR A CA 1
ATOM 1367 C C . THR A 1 173 ? -15.466 -5.205 -12.614 1.00 50.72 173 THR A C 1
ATOM 1369 O O . THR A 1 173 ? -16.182 -6.117 -13.020 1.00 50.72 173 THR A O 1
ATOM 1372 N N . ARG A 1 174 ? -14.500 -4.674 -13.368 1.00 52.06 174 ARG A N 1
ATOM 1373 C CA . ARG A 1 174 ? -14.215 -5.111 -14.745 1.00 52.06 174 ARG A CA 1
ATOM 1374 C C . ARG A 1 174 ? -13.110 -6.161 -14.831 1.00 52.06 174 ARG A C 1
ATOM 1376 O O . ARG A 1 174 ? -12.996 -6.820 -15.863 1.00 52.06 174 ARG A O 1
ATOM 1383 N N . GLY A 1 175 ? -12.314 -6.324 -13.773 1.00 38.44 175 GLY A N 1
ATOM 1384 C CA . GLY A 1 175 ? -11.159 -7.223 -13.742 1.00 38.44 175 GLY A CA 1
ATOM 1385 C C . GLY A 1 175 ? -10.064 -6.847 -14.748 1.00 38.44 175 GLY A C 1
ATOM 1386 O O . GLY A 1 175 ? -9.283 -7.717 -15.132 1.00 38.44 175 GLY A O 1
ATOM 1387 N N . ARG A 1 176 ? -10.061 -5.593 -15.219 1.00 47.56 176 ARG A N 1
ATOM 1388 C CA . ARG A 1 176 ? -9.159 -5.011 -16.221 1.00 47.56 176 ARG A CA 1
ATOM 1389 C C . ARG A 1 176 ? -8.986 -3.529 -15.925 1.00 47.56 176 ARG A C 1
ATOM 1391 O O . ARG A 1 176 ? -10.027 -2.875 -15.672 1.00 47.56 176 ARG A O 1
#

Foldseek 3Di:
DPPLPPCVLQCVLANADPVRHGDPAHPPPRVVSVCCSVVAPSVLLVVVCVLLVQWDQDPVRDIDGPVVSVVVVVVLVVQLVVCCDQVLFDAADQVRPPAPNHGHRGTDNRSLSRVLCCLPPPVVVVVVLVPDDLLVSQLVNCCSRVVVPDCVCSVRVPDRCPVVSVVSVVCSVVSD

Sequence (176 aa):
MLRLDLDGKTVFAFGVNDTGQVFHEPQEHHKKKNNFHTNMTWDVLVDWIQRADLVRTDADGTSVLQQERVVAMLILIAGRNVMKYSAFTPSVLPCHAPFQGYAAHAPIRDQSVALAYILEFFPFLLPSFHGLLAGQRAPIVFTQVHMGFHNGWLVQGEAPPGLLLTKLKQVITRGR

Radius of gyration: 18.49 Å; chains: 1; bounding box: 46×38×52 Å